Protein AF-A0A0R3R041-F1 (afdb_monomer_lite)

pLDDT: mean 83.51, std 8.2, range [63.19, 93.19]

Foldseek 3Di:
DDPVVVVVVVVCVVCNPCNPPDDPPCVDDDCPDPQHDPCVVVVRDPQVVQPPHPPHPHDDSD

InterPro domains:
  IPR004882 Luc7-related [PF03194] (6-62)
  IPR004882 Luc7-related [PTHR12375] (4-62)

Organism: NCBI:txid42155

Structure (mmCIF, N/CA/C/O backbone):
data_AF-A0A0R3R041-F1
#
_entry.id   AF-A0A0R3R041-F1
#
loop_
_atom_site.group_PDB
_atom_site.id
_atom_site.type_symbol
_atom_site.label_atom_id
_atom_site.label_alt_id
_atom_site.label_comp_id
_atom_site.label_asym_id
_atom_site.label_entity_id
_atom_site.label_seq_id
_atom_site.pdbx_PDB_ins_code
_atom_site.Cartn_x
_atom_site.Cartn_y
_atom_site.Cartn_z
_atom_site.occupancy
_atom_site.B_iso_or_equiv
_atom_site.auth_seq_id
_atom_site.auth_comp_id
_atom_site.auth_asym_id
_atom_site.auth_atom_id
_atom_site.pdbx_PDB_model_num
ATOM 1 N N . MET A 1 1 ? 4.471 15.055 13.580 1.00 63.66 1 MET A N 1
ATOM 2 C CA . MET A 1 1 ? 4.465 15.008 12.110 1.00 63.66 1 MET A CA 1
ATOM 3 C C . MET A 1 1 ? 4.287 16.427 11.612 1.00 63.66 1 MET A C 1
ATOM 5 O O . MET A 1 1 ? 3.309 17.067 11.983 1.00 63.66 1 MET A O 1
ATOM 9 N N . SER A 1 2 ? 5.274 16.949 10.893 1.00 88.31 2 SER A N 1
ATOM 10 C CA . SER A 1 2 ? 5.203 18.257 10.234 1.00 88.31 2 SER A CA 1
ATOM 11 C C . SER A 1 2 ? 4.215 18.191 9.063 1.00 88.31 2 SER A C 1
ATOM 13 O O . SER A 1 2 ? 4.105 17.155 8.409 1.00 88.31 2 SER A O 1
ATOM 15 N N . ALA A 1 3 ? 3.531 19.293 8.743 1.00 87.38 3 ALA A N 1
ATOM 16 C CA . ALA A 1 3 ? 2.636 19.373 7.579 1.00 87.38 3 ALA A CA 1
ATOM 17 C C . ALA A 1 3 ? 3.345 18.986 6.261 1.00 87.38 3 ALA A C 1
ATOM 19 O O . ALA A 1 3 ? 2.736 18.427 5.352 1.00 87.38 3 ALA A O 1
ATOM 20 N N . THR A 1 4 ? 4.657 19.224 6.180 1.00 89.38 4 THR A N 1
ATOM 21 C CA . THR A 1 4 ? 5.492 18.840 5.033 1.00 89.38 4 THR A CA 1
ATOM 22 C C . THR A 1 4 ? 5.619 17.324 4.862 1.00 89.38 4 THR A C 1
ATOM 24 O O . THR A 1 4 ? 5.693 16.846 3.735 1.00 89.38 4 THR A O 1
ATOM 27 N N . GLU A 1 5 ? 5.620 16.558 5.955 1.00 87.50 5 GLU A N 1
ATOM 28 C CA . GLU A 1 5 ? 5.733 15.092 5.925 1.00 87.50 5 GLU A CA 1
ATOM 29 C C . GLU A 1 5 ? 4.433 14.452 5.433 1.00 87.50 5 G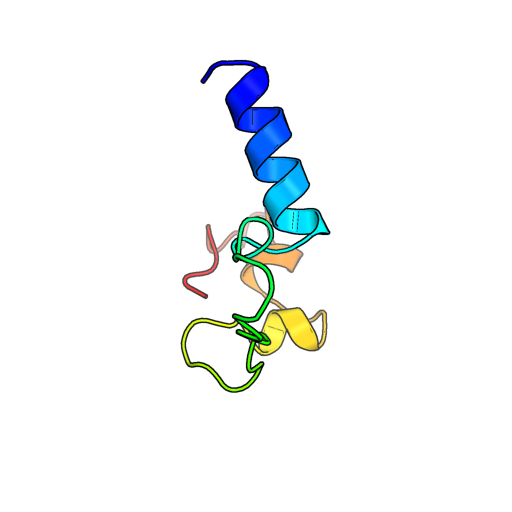LU A C 1
ATOM 31 O O . GLU A 1 5 ? 4.469 13.545 4.607 1.00 87.50 5 GLU A O 1
ATOM 36 N N . GLN A 1 6 ? 3.283 14.978 5.867 1.00 87.69 6 GLN A N 1
ATOM 37 C CA . GLN A 1 6 ? 1.967 14.515 5.413 1.00 87.69 6 GLN A CA 1
ATOM 38 C C . GLN A 1 6 ? 1.777 14.753 3.910 1.00 87.69 6 GLN A C 1
ATOM 40 O O . GLN A 1 6 ? 1.342 13.865 3.182 1.00 87.69 6 GLN A O 1
ATOM 45 N N . MET A 1 7 ? 2.177 15.934 3.430 1.00 87.25 7 MET A N 1
ATOM 46 C CA . MET A 1 7 ? 2.157 16.270 2.003 1.00 87.25 7 MET A CA 1
ATOM 47 C C . MET A 1 7 ? 3.086 15.355 1.191 1.00 87.25 7 MET A C 1
ATOM 49 O O . MET A 1 7 ? 2.722 14.898 0.109 1.00 87.25 7 MET A O 1
ATOM 53 N N . ALA A 1 8 ? 4.278 15.048 1.714 1.00 85.81 8 ALA A N 1
ATOM 54 C CA . ALA A 1 8 ? 5.213 14.141 1.053 1.00 85.81 8 ALA A CA 1
ATOM 55 C C . ALA A 1 8 ? 4.674 12.705 0.969 1.00 85.81 8 ALA A C 1
ATOM 57 O O . ALA A 1 8 ? 4.906 12.041 -0.044 1.00 85.81 8 ALA A O 1
ATOM 58 N N . GLN A 1 9 ? 3.957 12.258 2.003 1.00 85.75 9 GLN A N 1
ATOM 59 C CA . GLN A 1 9 ? 3.334 10.939 2.077 1.00 85.75 9 GLN A CA 1
ATOM 60 C C . GLN A 1 9 ? 2.182 10.807 1.073 1.00 85.75 9 GLN A C 1
ATOM 62 O O . GLN A 1 9 ? 2.190 9.875 0.277 1.00 85.75 9 GLN A O 1
ATOM 67 N N . MET A 1 10 ? 1.290 11.800 1.001 1.00 86.00 10 MET A N 1
ATOM 68 C CA . MET A 1 10 ? 0.228 11.849 -0.014 1.00 86.00 10 MET A CA 1
ATOM 69 C C . MET A 1 10 ? 0.800 11.832 -1.439 1.00 86.00 10 MET A C 1
ATOM 71 O O . MET A 1 10 ? 0.291 11.153 -2.326 1.00 86.00 10 MET A O 1
ATOM 75 N N . LEU A 1 11 ? 1.900 12.552 -1.669 1.00 85.50 11 LEU A N 1
ATOM 76 C CA . LEU A 1 11 ? 2.553 12.569 -2.976 1.00 85.50 11 LEU A CA 1
ATOM 77 C C . LEU A 1 11 ? 3.203 11.212 -3.322 1.00 85.50 11 LEU A C 1
ATOM 79 O O . LEU A 1 11 ? 3.257 10.856 -4.495 1.00 85.50 11 LEU A O 1
ATOM 83 N N . ASN A 1 12 ? 3.670 10.440 -2.332 1.00 83.12 12 ASN A N 1
ATOM 84 C CA . ASN A 1 12 ? 4.169 9.073 -2.545 1.00 83.12 12 ASN A CA 1
ATOM 85 C C . ASN A 1 12 ? 3.041 8.092 -2.874 1.00 83.12 12 ASN A C 1
ATOM 87 O O . ASN A 1 12 ? 3.248 7.198 -3.683 1.00 83.12 12 ASN A O 1
ATOM 91 N N . GLU A 1 13 ? 1.860 8.256 -2.280 1.00 81.69 13 GLU A N 1
ATOM 92 C CA . GLU A 1 13 ? 0.685 7.446 -2.630 1.00 81.69 13 GLU A CA 1
ATOM 93 C C . GLU A 1 13 ? 0.242 7.701 -4.078 1.00 81.69 13 GLU A C 1
ATOM 95 O O . GLU A 1 13 ? -0.156 6.773 -4.775 1.00 81.69 13 GLU A O 1
ATOM 100 N N . LEU A 1 14 ? 0.358 8.947 -4.553 1.00 81.88 14 LEU A N 1
ATOM 101 C CA . LEU A 1 14 ? -0.097 9.337 -5.889 1.00 81.88 14 LEU A CA 1
ATOM 102 C C . LEU A 1 14 ? 0.919 9.036 -7.005 1.00 81.88 14 LEU A C 1
ATOM 104 O O . LEU A 1 14 ? 0.524 8.715 -8.121 1.00 81.88 14 LEU A O 1
ATOM 108 N N . MET A 1 15 ? 2.217 9.174 -6.717 1.00 79.25 15 MET A N 1
ATOM 109 C CA . MET A 1 15 ? 3.303 9.073 -7.709 1.00 79.25 15 MET A CA 1
ATOM 110 C C . MET A 1 15 ? 4.213 7.852 -7.500 1.00 79.25 15 MET A C 1
ATOM 112 O O . MET A 1 15 ? 5.145 7.644 -8.273 1.00 79.25 15 MET A O 1
ATOM 116 N N . GLY A 1 16 ? 3.978 7.066 -6.447 1.00 76.50 16 GLY A N 1
ATOM 117 C CA . GLY A 1 16 ? 4.866 5.997 -5.999 1.00 76.50 16 GLY A CA 1
ATOM 118 C C . GLY A 1 16 ? 6.029 6.499 -5.134 1.00 76.50 16 GLY A C 1
ATOM 119 O O . GLY A 1 16 ? 6.481 7.644 -5.225 1.00 76.50 16 GLY A O 1
ATOM 120 N N . VAL A 1 17 ? 6.557 5.613 -4.285 1.00 73.94 17 VAL A N 1
ATOM 121 C CA . VAL A 1 17 ? 7.709 5.903 -3.406 1.00 73.94 17 VAL A CA 1
ATOM 122 C C . VAL A 1 17 ? 9.018 6.115 -4.176 1.00 73.94 17 VAL A C 1
ATOM 124 O O . VAL A 1 17 ? 9.911 6.802 -3.684 1.00 73.94 17 VAL A O 1
ATOM 127 N N . LYS A 1 18 ? 9.120 5.589 -5.404 1.00 73.44 18 LYS A N 1
ATOM 128 C CA . LYS A 1 18 ? 10.308 5.693 -6.269 1.00 73.44 18 LYS A CA 1
ATOM 129 C C . LYS A 1 18 ? 10.343 6.970 -7.132 1.00 73.44 18 LYS A C 1
ATOM 131 O O . LYS A 1 18 ? 11.170 7.086 -8.026 1.00 73.44 18 LYS A O 1
ATOM 136 N N . ARG A 1 19 ? 9.496 7.974 -6.855 1.00 70.88 19 ARG A N 1
ATOM 137 C CA . ARG A 1 19 ? 9.388 9.217 -7.658 1.00 70.88 19 ARG A CA 1
ATOM 138 C C . ARG A 1 19 ? 10.672 10.057 -7.767 1.00 70.88 19 ARG A C 1
ATOM 140 O O . ARG A 1 19 ? 10.746 10.930 -8.622 1.00 70.88 19 ARG A O 1
ATOM 147 N N . ASN A 1 20 ? 11.629 9.858 -6.858 1.00 76.44 20 ASN A N 1
ATOM 148 C CA . ASN A 1 20 ? 12.893 10.603 -6.810 1.00 76.44 20 ASN A CA 1
ATOM 149 C C . ASN A 1 20 ? 14.054 9.836 -7.477 1.00 76.44 20 ASN A C 1
ATOM 151 O O . ASN A 1 20 ? 15.206 10.169 -7.214 1.00 76.44 20 ASN A O 1
ATOM 155 N N . ALA A 1 21 ? 13.771 8.785 -8.254 1.00 75.81 21 ALA A N 1
ATOM 156 C CA . ALA A 1 21 ? 14.793 8.054 -8.996 1.00 75.81 21 ALA A CA 1
ATOM 157 C C . ALA A 1 21 ? 15.487 8.969 -10.026 1.00 75.81 21 ALA A C 1
ATOM 159 O O . ALA A 1 21 ? 14.847 9.825 -10.643 1.00 75.81 21 ALA A O 1
ATOM 160 N N . ASP A 1 22 ? 16.802 8.805 -10.186 1.00 77.38 22 ASP A N 1
ATOM 161 C CA . ASP A 1 22 ? 17.602 9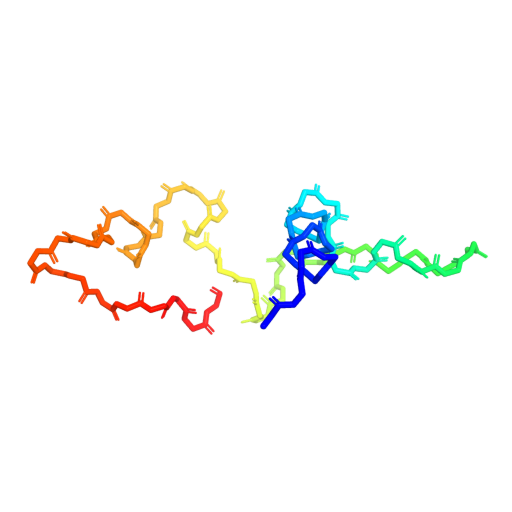.605 -11.114 1.00 77.38 22 ASP A CA 1
ATOM 162 C C . ASP A 1 22 ? 17.296 9.250 -12.581 1.00 77.38 22 ASP A C 1
ATOM 164 O O . ASP A 1 22 ? 16.836 8.156 -12.913 1.00 77.38 22 ASP A O 1
ATOM 168 N N . ILE A 1 23 ? 17.570 10.187 -13.495 1.00 68.19 23 ILE A N 1
ATOM 169 C CA . ILE A 1 23 ? 17.340 10.001 -14.935 1.00 68.19 23 ILE A CA 1
ATOM 170 C C . ILE A 1 23 ? 18.208 8.839 -15.442 1.00 68.19 23 ILE A C 1
ATOM 172 O O . ILE A 1 23 ? 19.420 8.980 -15.593 1.00 68.19 23 ILE A O 1
ATOM 176 N N . GLY A 1 24 ? 17.568 7.707 -15.735 1.00 68.56 24 GLY A N 1
ATOM 177 C CA . GLY A 1 24 ? 18.213 6.476 -16.201 1.00 68.56 24 GLY A CA 1
ATOM 178 C C . GLY A 1 24 ? 17.894 5.255 -15.338 1.00 68.56 24 GLY A C 1
ATOM 179 O O . GLY A 1 24 ? 17.999 4.136 -15.836 1.00 68.56 24 GLY A O 1
ATOM 180 N N . ASP A 1 25 ? 17.434 5.460 -14.102 1.00 67.56 25 ASP A N 1
ATOM 181 C CA . ASP A 1 25 ? 16.976 4.393 -13.212 1.00 67.56 25 ASP A CA 1
ATOM 182 C C . ASP A 1 25 ? 15.493 4.111 -13.505 1.00 67.56 25 ASP A C 1
ATOM 184 O O . ASP A 1 25 ? 14.577 4.722 -12.952 1.00 67.56 25 ASP A O 1
ATOM 188 N N . THR A 1 26 ? 15.241 3.242 -14.486 1.00 63.19 26 THR A N 1
ATOM 189 C CA . THR A 1 26 ? 13.881 2.787 -14.834 1.00 63.19 26 THR A CA 1
ATOM 190 C C . THR A 1 26 ? 13.506 1.637 -13.919 1.00 63.19 26 THR A C 1
ATOM 192 O O . THR A 1 26 ? 13.443 0.478 -14.312 1.00 63.19 26 THR A O 1
ATOM 195 N N . ASP A 1 27 ? 13.306 1.975 -12.654 1.00 65.31 27 ASP A N 1
ATOM 196 C CA . ASP A 1 27 ? 12.933 1.021 -11.623 1.00 65.31 27 ASP A CA 1
ATOM 197 C C . ASP A 1 27 ? 11.396 0.916 -11.595 1.00 65.31 27 ASP A C 1
ATOM 199 O O . ASP A 1 27 ? 10.720 1.388 -10.674 1.00 65.31 27 ASP A O 1
ATOM 203 N N . GLU A 1 28 ? 10.835 0.400 -12.697 1.00 70.00 28 GLU A N 1
ATOM 204 C CA . GLU A 1 28 ? 9.391 0.218 -12.863 1.00 70.00 28 GLU A CA 1
ATOM 205 C C . GLU A 1 28 ? 8.866 -0.728 -11.772 1.00 70.00 28 GLU A C 1
ATOM 207 O O . GLU A 1 28 ? 9.469 -1.772 -11.518 1.00 70.00 28 GLU A O 1
ATOM 212 N N . PRO A 1 29 ? 7.768 -0.374 -11.081 1.00 70.75 29 PRO A N 1
ATOM 213 C CA . PRO A 1 29 ? 7.215 -1.233 -10.048 1.00 70.75 29 PRO A CA 1
ATOM 214 C C . PRO A 1 29 ? 6.672 -2.516 -10.683 1.00 70.75 29 PRO A C 1
ATOM 216 O O . PRO A 1 29 ? 5.742 -2.471 -11.489 1.00 70.75 29 PRO A O 1
ATOM 219 N N . ASP A 1 30 ? 7.240 -3.657 -10.298 1.00 79.94 30 ASP A N 1
ATOM 220 C CA . ASP A 1 30 ? 6.701 -4.961 -10.661 1.00 79.94 30 ASP A CA 1
ATOM 221 C C . ASP A 1 30 ? 5.546 -5.309 -9.709 1.00 79.94 30 ASP A C 1
ATOM 223 O O . ASP A 1 30 ? 5.694 -5.392 -8.488 1.00 79.94 30 ASP A O 1
ATOM 227 N N . PHE A 1 31 ? 4.355 -5.484 -10.277 1.00 81.50 31 PHE A N 1
ATOM 228 C CA . PHE A 1 31 ? 3.141 -5.787 -9.521 1.00 81.50 31 PHE A CA 1
ATOM 229 C C . PHE A 1 31 ? 3.115 -7.220 -8.974 1.00 81.50 31 PHE A C 1
ATOM 231 O O . PHE A 1 31 ? 2.246 -7.547 -8.159 1.00 81.50 31 PHE A O 1
ATOM 238 N N . ASP A 1 32 ? 4.043 -8.077 -9.406 1.00 83.94 32 ASP A N 1
ATOM 239 C CA . ASP A 1 32 ? 4.186 -9.431 -8.885 1.00 83.94 32 ASP A CA 1
ATOM 240 C C . ASP A 1 32 ? 5.052 -9.531 -7.626 1.00 83.94 32 ASP A C 1
ATOM 242 O O . ASP A 1 32 ? 5.072 -10.600 -6.998 1.00 83.94 32 ASP A O 1
ATOM 246 N N . GLU A 1 33 ? 5.688 -8.433 -7.202 1.00 83.31 33 GLU A N 1
ATOM 247 C CA . GLU A 1 33 ? 6.490 -8.400 -5.984 1.00 83.31 33 GLU A CA 1
ATOM 248 C C . GLU A 1 33 ? 5.683 -8.806 -4.737 1.00 83.31 33 GLU A C 1
ATOM 250 O O . GLU A 1 33 ? 4.494 -8.494 -4.594 1.00 83.31 33 GLU A O 1
ATOM 255 N N . PRO A 1 34 ? 6.325 -9.501 -3.777 1.00 84.25 34 PRO A N 1
ATOM 256 C CA . PRO A 1 34 ? 5.661 -9.986 -2.569 1.00 84.25 34 PRO A CA 1
ATOM 257 C C . PRO A 1 34 ? 5.203 -8.860 -1.637 1.00 84.25 34 PRO A C 1
ATOM 259 O O . PRO A 1 34 ? 4.469 -9.136 -0.683 1.00 84.25 34 PRO A O 1
ATOM 262 N N . ASP A 1 35 ? 5.648 -7.631 -1.882 1.00 83.31 35 ASP A N 1
ATOM 263 C CA . ASP A 1 35 ? 5.352 -6.449 -1.080 1.00 83.31 35 ASP A CA 1
ATOM 264 C C . ASP A 1 35 ? 4.118 -5.689 -1.582 1.00 83.31 35 ASP A C 1
ATOM 266 O O . ASP A 1 35 ? 3.664 -4.773 -0.908 1.00 83.31 35 ASP A O 1
ATOM 270 N N . VAL A 1 36 ? 3.533 -6.100 -2.715 1.00 86.88 36 VAL A N 1
ATOM 271 C CA . VAL A 1 36 ? 2.321 -5.499 -3.285 1.00 86.88 36 VAL A CA 1
ATOM 272 C C . VAL A 1 36 ? 1.074 -6.289 -2.871 1.00 86.88 36 VAL A C 1
ATOM 274 O O . VAL A 1 36 ? 0.949 -7.494 -3.119 1.00 86.88 36 VAL A O 1
ATOM 277 N N . CYS A 1 37 ? 0.080 -5.616 -2.287 1.00 90.19 37 CYS A N 1
ATOM 278 C CA . CYS A 1 37 ? -1.223 -6.223 -2.021 1.00 90.19 37 CYS A CA 1
ATOM 279 C C . CYS A 1 37 ? -2.009 -6.524 -3.310 1.00 90.19 37 CYS A C 1
ATOM 281 O O . CYS A 1 37 ? -2.725 -5.682 -3.852 1.00 90.19 37 CYS A O 1
ATOM 283 N N . LYS A 1 38 ? -1.984 -7.786 -3.753 1.00 90.31 38 LYS A N 1
ATOM 284 C CA . LYS A 1 38 ? -2.748 -8.250 -4.930 1.00 90.31 38 LYS A CA 1
ATOM 285 C C . LYS A 1 38 ? -4.263 -8.057 -4.787 1.00 90.31 38 LYS A C 1
ATOM 287 O O . LYS A 1 38 ? -4.945 -7.763 -5.762 1.00 90.31 38 LYS A O 1
ATOM 292 N N . ASN A 1 39 ? -4.791 -8.165 -3.565 1.00 91.31 39 ASN A N 1
ATOM 293 C CA . ASN A 1 39 ? -6.213 -7.929 -3.294 1.00 91.31 39 ASN A CA 1
ATOM 294 C C . ASN A 1 39 ? -6.595 -6.451 -3.464 1.00 91.31 39 ASN A C 1
ATOM 296 O O . ASN A 1 39 ? -7.722 -6.149 -3.847 1.00 91.31 39 ASN A O 1
ATOM 300 N N . PHE A 1 40 ? -5.662 -5.535 -3.198 1.00 90.69 40 PHE A N 1
ATOM 301 C CA . PHE A 1 40 ? -5.852 -4.107 -3.430 1.00 90.69 40 PHE A CA 1
ATOM 302 C C . PHE A 1 40 ? -5.846 -3.781 -4.929 1.00 90.69 40 PHE A C 1
ATOM 304 O O . PHE A 1 40 ? -6.695 -3.019 -5.379 1.00 90.69 40 PHE A O 1
ATOM 311 N N . LEU A 1 41 ? -4.991 -4.438 -5.725 1.00 89.00 41 LEU A N 1
ATOM 312 C CA . LEU A 1 41 ? -4.958 -4.259 -7.188 1.00 89.00 41 LEU A CA 1
ATOM 313 C C . LEU A 1 41 ? -6.299 -4.581 -7.864 1.00 89.00 41 LEU A C 1
ATOM 315 O O . LEU A 1 41 ? -6.679 -3.931 -8.833 1.00 89.00 41 LEU A O 1
ATOM 319 N N . VAL A 1 42 ? -7.032 -5.566 -7.339 1.00 91.75 42 VAL A N 1
ATOM 320 C CA . VAL A 1 42 ? -8.374 -5.929 -7.826 1.00 91.75 42 VAL A CA 1
ATOM 321 C C . VAL A 1 42 ? -9.507 -5.184 -7.106 1.00 91.75 42 VAL A C 1
ATOM 323 O O . VAL A 1 42 ? -10.668 -5.534 -7.291 1.00 91.75 42 VAL A O 1
ATOM 326 N N . ALA A 1 43 ? -9.191 -4.170 -6.290 1.00 87.25 43 ALA A N 1
ATOM 327 C CA . ALA A 1 43 ? -10.130 -3.381 -5.484 1.00 87.25 43 ALA A CA 1
ATOM 328 C C . ALA A 1 43 ? -10.957 -4.183 -4.451 1.00 87.25 43 ALA A C 1
ATOM 330 O O . ALA A 1 43 ? -12.023 -3.747 -4.021 1.00 87.25 43 ALA A O 1
ATOM 331 N N . PHE A 1 44 ? -10.461 -5.345 -4.012 1.00 91.75 44 PHE A N 1
ATOM 332 C CA . PHE A 1 44 ? -11.107 -6.214 -3.018 1.00 91.75 44 PHE A CA 1
ATOM 333 C C . PHE A 1 44 ? -10.186 -6.520 -1.829 1.00 91.75 44 PHE A C 1
ATOM 335 O O . PHE A 1 44 ? -10.070 -7.6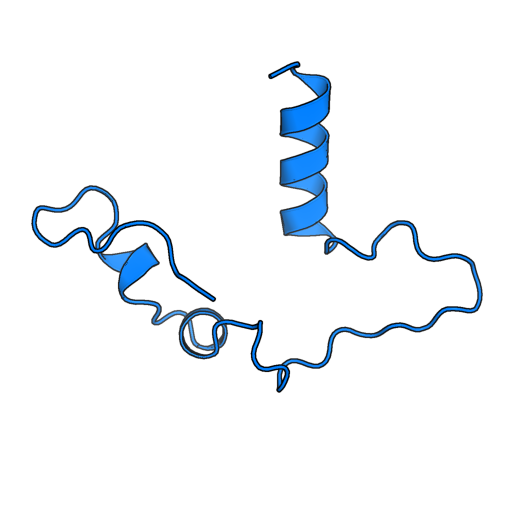65 -1.391 1.00 91.75 44 PHE A O 1
ATOM 342 N N . CYS A 1 45 ? -9.526 -5.504 -1.267 1.00 92.88 45 CYS A N 1
ATOM 343 C CA . CYS A 1 45 ? -8.736 -5.670 -0.047 1.00 92.88 45 CYS A CA 1
ATOM 344 C C . CYS A 1 45 ? -9.645 -5.707 1.203 1.00 92.88 45 CYS A C 1
ATOM 346 O O . CYS A 1 45 ? -10.295 -4.705 1.511 1.00 92.88 45 CYS A O 1
ATOM 348 N N . PRO A 1 46 ? -9.680 -6.808 1.985 1.00 91.38 46 PRO A N 1
ATOM 349 C CA . PRO A 1 46 ? -10.528 -6.894 3.181 1.00 91.38 46 PRO A CA 1
ATOM 350 C C . PRO A 1 46 ? -10.161 -5.872 4.264 1.00 91.38 46 PRO A C 1
ATOM 352 O O . PRO A 1 46 ? -11.041 -5.356 4.947 1.00 91.38 46 PRO A O 1
ATOM 355 N N . ASN A 1 47 ? -8.868 -5.558 4.397 1.00 91.19 47 ASN A N 1
ATOM 356 C CA . ASN A 1 47 ? -8.374 -4.595 5.387 1.00 91.19 47 ASN A CA 1
ATOM 357 C C . ASN A 1 47 ? -8.828 -3.160 5.078 1.00 91.19 47 ASN A C 1
ATOM 359 O O . ASN A 1 47 ? -8.980 -2.347 5.982 1.00 91.19 47 ASN A O 1
ATOM 363 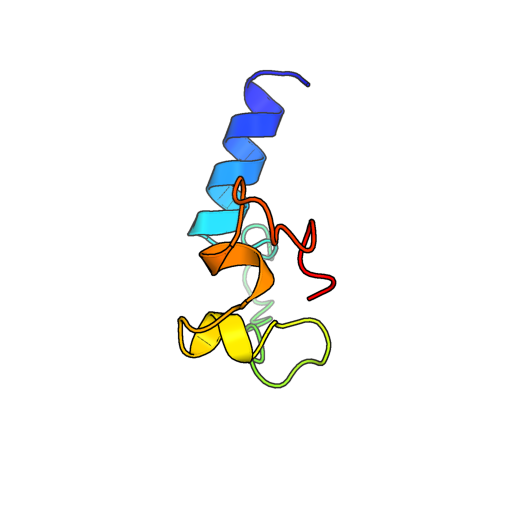N N . GLU A 1 48 ? -9.068 -2.842 3.805 1.00 89.50 48 GLU A N 1
ATOM 364 C CA . GLU A 1 48 ? -9.564 -1.527 3.402 1.00 89.50 48 GLU A CA 1
ATOM 365 C C . GLU A 1 48 ? -11.093 -1.450 3.478 1.00 89.50 48 GLU A C 1
ATOM 367 O O . GLU A 1 48 ? -11.635 -0.492 4.026 1.00 89.50 48 GLU A O 1
ATOM 372 N N . MET A 1 49 ? -11.799 -2.483 3.001 1.00 90.06 49 MET A N 1
ATOM 373 C CA . MET A 1 49 ? -13.268 -2.497 2.966 1.00 90.06 49 MET A CA 1
ATOM 374 C C . MET A 1 49 ? -13.917 -2.440 4.354 1.00 90.06 49 MET A C 1
ATOM 376 O O . MET A 1 49 ? -14.981 -1.844 4.512 1.00 90.06 49 MET A O 1
ATOM 380 N N . PHE A 1 50 ? -13.301 -3.069 5.358 1.00 91.31 50 PHE A N 1
ATOM 381 C CA . PHE A 1 50 ? -13.842 -3.139 6.720 1.00 91.31 50 PHE A CA 1
ATOM 382 C C . PHE A 1 50 ? -13.203 -2.138 7.686 1.00 91.31 50 PHE A C 1
ATOM 384 O O . PHE A 1 50 ? -13.440 -2.217 8.896 1.00 91.31 50 PHE A O 1
ATOM 391 N N . ARG A 1 51 ? -12.440 -1.170 7.171 1.00 90.62 51 ARG A N 1
ATOM 392 C CA . ARG A 1 51 ? -11.790 -0.140 7.983 1.00 90.62 51 ARG A CA 1
ATOM 393 C C . ARG A 1 51 ? -12.831 0.689 8.742 1.00 90.62 51 ARG A C 1
ATOM 395 O O . ARG A 1 51 ? -13.828 1.120 8.164 1.00 90.62 51 ARG A O 1
ATOM 402 N N . ASN A 1 52 ? -12.615 0.920 10.037 1.00 88.62 52 ASN A N 1
ATOM 403 C CA . ASN A 1 52 ? -13.564 1.574 10.957 1.00 88.62 52 ASN A CA 1
ATOM 404 C C . ASN A 1 52 ? -14.902 0.836 11.162 1.00 88.62 52 ASN A C 1
ATOM 406 O O . ASN A 1 52 ? -15.859 1.414 11.685 1.00 88.62 52 ASN A O 1
AT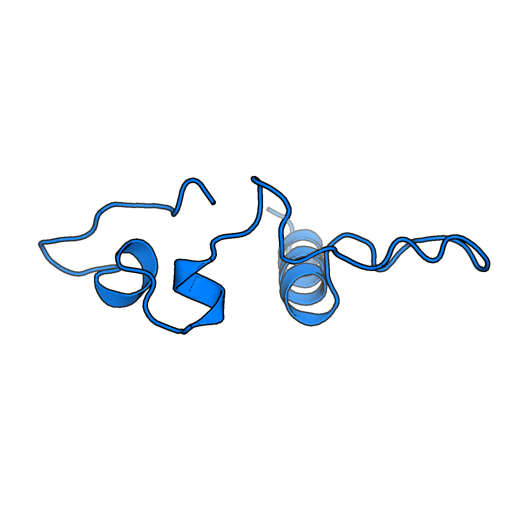OM 410 N N . THR A 1 53 ? -14.999 -0.436 10.772 1.00 93.19 53 THR A N 1
ATOM 411 C CA . THR A 1 53 ? -16.159 -1.276 11.097 1.00 93.19 53 THR A CA 1
ATOM 412 C C . THR A 1 53 ? -15.866 -2.153 12.316 1.00 93.19 53 THR A C 1
ATOM 414 O O . THR A 1 53 ? -14.743 -2.232 12.803 1.00 93.19 53 THR A O 1
ATOM 417 N N . LYS A 1 54 ? -16.874 -2.873 12.823 1.00 91.94 54 LYS A N 1
ATOM 418 C CA . LYS A 1 54 ? -16.668 -3.849 13.912 1.00 91.94 54 LYS A CA 1
ATOM 419 C C . LYS A 1 54 ? -15.757 -5.022 13.521 1.00 91.94 54 LYS A C 1
ATOM 421 O O . LYS A 1 54 ? -15.296 -5.729 14.409 1.00 91.94 54 LYS A O 1
ATOM 426 N N . ALA A 1 55 ? -15.548 -5.242 12.223 1.00 90.75 55 ALA A N 1
ATOM 427 C CA . ALA A 1 55 ? -14.693 -6.288 11.674 1.00 90.75 55 ALA A CA 1
ATOM 428 C C . ALA A 1 55 ? -13.357 -5.725 11.155 1.00 90.75 55 ALA A C 1
ATOM 430 O O . ALA A 1 55 ? -12.755 -6.322 10.267 1.00 90.75 55 ALA A O 1
ATOM 431 N N . ASP A 1 56 ? -12.919 -4.567 11.662 1.00 92.44 56 ASP 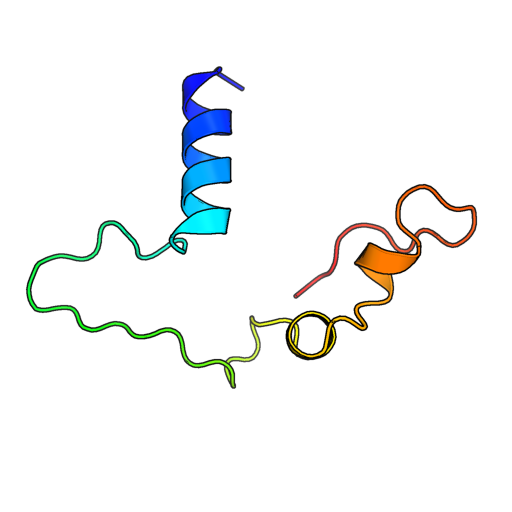A N 1
ATOM 432 C CA . ASP A 1 56 ? -11.649 -3.961 11.267 1.00 92.44 56 ASP A CA 1
ATOM 433 C C . ASP A 1 56 ? -10.474 -4.888 11.617 1.00 92.44 56 ASP A C 1
ATOM 435 O O . ASP A 1 56 ? -10.277 -5.279 12.771 1.00 92.44 56 ASP A O 1
ATOM 439 N N . LEU A 1 57 ? -9.717 -5.257 10.587 1.00 88.31 57 LEU A N 1
ATOM 440 C CA . LEU A 1 57 ? -8.556 -6.141 10.665 1.00 88.31 57 LEU A CA 1
ATOM 441 C C . LEU A 1 57 ? -7.254 -5.357 10.918 1.00 88.31 57 LEU A C 1
ATOM 443 O O . LEU A 1 57 ? -6.211 -5.963 11.161 1.00 88.31 57 LEU A O 1
ATOM 447 N N . GLY A 1 58 ? -7.311 -4.022 10.898 1.00 89.19 58 GLY A N 1
ATOM 448 C CA . GLY A 1 58 ? -6.162 -3.136 11.023 1.00 89.19 58 GLY A CA 1
ATOM 449 C C . GLY A 1 58 ? -5.489 -2.837 9.682 1.00 89.19 58 GLY A C 1
ATOM 450 O O . GLY A 1 58 ? -6.088 -2.923 8.611 1.00 89.19 58 GLY A O 1
ATOM 451 N N . PHE A 1 59 ? -4.220 -2.428 9.740 1.00 87.50 59 PHE A N 1
ATOM 452 C CA . PHE A 1 59 ? -3.447 -2.104 8.541 1.00 87.50 59 PHE A CA 1
ATOM 453 C C . PHE A 1 59 ? -3.127 -3.360 7.727 1.00 87.50 59 PHE A C 1
ATOM 455 O O . PHE A 1 59 ? -2.770 -4.400 8.283 1.00 87.50 59 PHE A O 1
ATOM 462 N N . CYS A 1 60 ? -3.220 -3.247 6.398 1.00 89.50 60 CYS A N 1
ATOM 463 C CA . CYS A 1 60 ? -2.819 -4.332 5.517 1.00 89.50 60 CYS A CA 1
ATOM 464 C C . CYS A 1 60 ? -1.307 -4.579 5.677 1.00 89.50 60 CYS A C 1
ATOM 466 O O . CYS A 1 60 ? -0.535 -3.622 5.643 1.00 89.50 60 CYS A O 1
ATOM 468 N N . PRO A 1 61 ? -0.860 -5.834 5.856 1.00 85.62 61 PRO A N 1
ATOM 469 C CA . PRO A 1 61 ? 0.567 -6.154 5.931 1.00 85.62 61 PRO A CA 1
ATOM 470 C C . PRO A 1 61 ? 1.272 -6.088 4.561 1.00 85.62 61 PRO A C 1
ATOM 472 O O . PRO A 1 61 ? 2.428 -6.499 4.467 1.00 85.62 61 PRO A O 1
ATOM 475 N N . LYS A 1 62 ? 0.550 -5.671 3.512 1.00 80.31 62 LYS A N 1
ATOM 476 C CA . LYS A 1 62 ? 0.901 -5.683 2.091 1.00 80.31 62 LYS A CA 1
ATOM 477 C C . LYS A 1 62 ? 0.317 -4.457 1.404 1.00 80.31 62 LYS A C 1
ATOM 479 O O . LYS A 1 62 ? -0.684 -3.931 1.941 1.00 80.31 62 LYS A O 1
#

Radius of gyration: 14.75 Å; chains: 1; bounding box: 35×29×30 Å

Sequence (62 aa):
MSATEQMAQMLNELMGVKRNADIGDTDEPDFDEPDVCKNFLVAFCPNEMFRNTKADLGFCPK

Secondary structure (DSSP, 8-state):
--HHHHHHHHHHHHH-TTTT--TT---PPPTTSTTS-HHHHTT--HHHHTTTSTT---S---